Protein AF-A0A3L6LXA0-F1 (afdb_monomer_lite)

Secondary structure (DSSP, 8-state):
-HHHHHHHHHHHHHHHHHHHHHHHTT---HHHHHHHHHHHHHHHHHHHHHTT--HHHHHHHTTTS-HHHHHHHHHHHHHHHHHHTPPP----SPPPPPHHHHHHHHHHHHHHHHHHHHTTTSSSSSTTSS---

Foldseek 3Di:
DVVVVVVVVVVVVVVVVVVVVCVVVVNPDVVVVLVVLLVVLLVLLLLCLLQVHDLVVSCVLPVVGDSVSSVNSVVVNVVVCVVVVHDRHHDPDDRDHDPVRVVVVVVVVVVVVVVVVVVVVPPPPPPPPPDDD

Structure (mmCIF, N/CA/C/O backbone):
data_AF-A0A3L6LXA0-F1
#
_entry.id   AF-A0A3L6LXA0-F1
#
loop_
_atom_site.group_PDB
_atom_site.id
_atom_site.type_symbol
_atom_site.label_atom_id
_atom_site.label_alt_id
_atom_site.label_comp_id
_atom_site.label_asym_id
_atom_site.label_entity_id
_atom_site.label_seq_id
_atom_site.pdbx_PDB_ins_code
_atom_site.Cartn_x
_atom_site.Cartn_y
_atom_site.Cartn_z
_atom_site.occupancy
_atom_site.B_iso_or_equiv
_atom_site.auth_seq_id
_atom_site.auth_comp_id
_atom_site.auth_asym_id
_atom_site.auth_atom_id
_atom_site.pdbx_PDB_model_num
ATOM 1 N N . MET A 1 1 ? 50.365 17.755 -2.900 1.00 58.62 1 MET A N 1
ATOM 2 C CA . MET A 1 1 ? 48.959 17.600 -2.449 1.00 58.62 1 MET A CA 1
ATOM 3 C C . MET A 1 1 ? 48.003 17.226 -3.589 1.00 58.62 1 MET A C 1
ATOM 5 O O . MET A 1 1 ? 47.153 16.378 -3.369 1.00 58.62 1 MET A O 1
ATOM 9 N N . ILE A 1 2 ? 48.212 17.731 -4.813 1.00 62.66 2 ILE A N 1
ATOM 10 C CA . ILE A 1 2 ? 47.377 17.467 -6.009 1.00 62.66 2 ILE A CA 1
ATOM 11 C C . ILE A 1 2 ? 47.311 15.983 -6.448 1.00 62.66 2 ILE A C 1
ATOM 13 O O . ILE A 1 2 ? 46.278 15.517 -6.913 1.00 62.66 2 ILE A O 1
ATOM 17 N N . LYS A 1 3 ? 48.378 15.190 -6.252 1.00 61.88 3 LYS A N 1
ATOM 18 C CA . LYS A 1 3 ? 48.369 13.746 -6.589 1.00 61.88 3 LYS A CA 1
ATOM 19 C C . LYS A 1 3 ? 47.463 12.900 -5.678 1.00 61.88 3 LYS A C 1
ATOM 21 O O . LYS A 1 3 ? 46.954 11.878 -6.115 1.00 61.88 3 LYS A O 1
ATOM 26 N N . ARG A 1 4 ? 47.252 13.321 -4.423 1.00 66.12 4 ARG A N 1
ATOM 27 C CA . ARG A 1 4 ? 46.385 12.615 -3.458 1.00 66.12 4 ARG A CA 1
ATOM 28 C C . ARG A 1 4 ? 44.908 12.927 -3.685 1.00 66.12 4 ARG A C 1
ATOM 30 O O . ARG A 1 4 ? 44.084 12.033 -3.554 1.00 66.12 4 ARG A O 1
ATOM 37 N N . THR A 1 5 ? 44.583 14.159 -4.078 1.00 67.75 5 THR A N 1
ATOM 38 C CA . THR A 1 5 ? 43.216 14.524 -4.472 1.00 67.75 5 THR A CA 1
ATOM 39 C C . THR A 1 5 ? 42.795 13.805 -5.751 1.00 67.75 5 THR A C 1
ATOM 41 O O . THR A 1 5 ? 41.689 13.285 -5.803 1.00 67.75 5 THR A O 1
ATOM 44 N N . PHE A 1 6 ? 43.686 13.656 -6.739 1.00 69.88 6 PHE A N 1
ATOM 45 C CA . PHE A 1 6 ? 43.375 12.906 -7.966 1.00 69.88 6 PHE A CA 1
ATOM 46 C C . PHE A 1 6 ? 43.067 11.418 -7.706 1.00 69.88 6 PHE A C 1
ATOM 48 O O . PHE A 1 6 ? 42.184 10.848 -8.342 1.00 69.88 6 PHE A O 1
ATOM 55 N N . LEU A 1 7 ? 43.742 10.809 -6.721 1.00 73.44 7 LEU A N 1
ATOM 56 C CA . LEU A 1 7 ? 43.531 9.411 -6.324 1.00 73.44 7 LEU A CA 1
ATOM 57 C C . LEU A 1 7 ? 42.149 9.166 -5.680 1.00 73.44 7 LEU A C 1
ATOM 59 O O . LEU A 1 7 ? 41.639 8.054 -5.749 1.00 73.44 7 LEU A O 1
ATOM 63 N N . LEU A 1 8 ? 41.543 10.193 -5.074 1.00 74.06 8 LEU A N 1
ATOM 64 C CA . LEU A 1 8 ? 40.215 10.118 -4.446 1.00 74.06 8 LEU A CA 1
ATOM 65 C C . LEU A 1 8 ? 39.079 10.552 -5.383 1.00 74.06 8 LEU A C 1
ATOM 67 O O . LEU A 1 8 ? 37.953 10.091 -5.237 1.00 74.06 8 LEU A O 1
ATOM 71 N N . ILE A 1 9 ? 39.367 11.410 -6.362 1.00 78.00 9 ILE A N 1
ATOM 72 C CA . ILE A 1 9 ? 38.367 11.907 -7.318 1.00 78.00 9 ILE A CA 1
ATOM 73 C C . ILE A 1 9 ? 38.030 10.839 -8.371 1.00 78.00 9 ILE A C 1
ATOM 75 O O . ILE A 1 9 ? 36.867 10.666 -8.723 1.00 78.00 9 ILE A O 1
ATOM 79 N N . LEU A 1 10 ? 39.020 10.067 -8.830 1.00 78.12 10 LEU A N 1
ATOM 80 C CA . LEU A 1 10 ? 38.822 9.024 -9.841 1.00 78.12 10 LEU A CA 1
ATOM 81 C C . LEU A 1 10 ? 37.797 7.929 -9.452 1.00 78.12 10 LEU A C 1
ATOM 83 O O . LEU A 1 10 ? 36.928 7.641 -10.277 1.00 78.12 10 LEU A O 1
ATOM 87 N N . PRO A 1 11 ? 37.816 7.336 -8.237 1.00 78.12 11 PRO A N 1
ATOM 88 C CA . PRO A 1 11 ? 36.794 6.363 -7.845 1.00 78.12 11 PRO A CA 1
ATOM 89 C C . PRO A 1 11 ? 35.401 6.994 -7.710 1.00 78.12 11 PRO A C 1
ATOM 91 O O . PRO A 1 11 ? 34.416 6.348 -8.056 1.00 78.12 11 PRO A O 1
ATOM 94 N N . LEU A 1 12 ? 35.298 8.260 -7.288 1.00 76.94 12 LEU A N 1
ATOM 95 C CA . LEU A 1 12 ? 34.013 8.964 -7.207 1.00 76.94 12 LEU A CA 1
ATOM 96 C C . LEU A 1 12 ? 33.361 9.144 -8.586 1.00 76.94 12 LEU A C 1
ATOM 98 O O . LEU A 1 12 ? 32.157 8.937 -8.711 1.00 76.94 12 LEU A O 1
ATOM 102 N N . LEU A 1 13 ? 34.141 9.477 -9.622 1.00 78.12 13 LEU A N 1
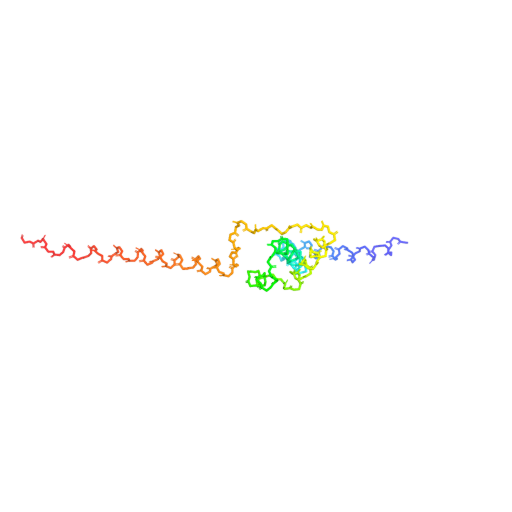ATOM 103 C CA . LEU A 1 13 ? 33.620 9.571 -10.993 1.00 78.12 13 LEU A CA 1
ATOM 104 C C . LEU A 1 13 ? 33.228 8.208 -11.577 1.00 78.12 13 LEU A C 1
ATOM 106 O O . LEU A 1 13 ? 32.276 8.125 -12.347 1.00 78.12 13 LEU A O 1
ATOM 110 N N . LEU A 1 14 ? 33.944 7.137 -11.225 1.00 77.19 14 LEU A N 1
ATOM 111 C CA . LEU A 1 14 ? 33.610 5.787 -11.690 1.00 77.19 14 LEU A CA 1
ATOM 112 C C . LEU A 1 14 ? 32.294 5.282 -11.076 1.00 77.19 14 LEU A C 1
ATOM 114 O O . LEU A 1 14 ? 31.515 4.632 -11.770 1.00 77.19 14 LEU A O 1
ATOM 118 N N . LEU A 1 15 ? 32.006 5.623 -9.814 1.00 73.00 15 LEU A N 1
ATOM 119 C CA . LEU A 1 15 ? 30.736 5.273 -9.168 1.00 73.00 15 LEU A CA 1
ATOM 120 C C . LEU A 1 15 ? 29.538 5.984 -9.818 1.00 73.00 15 LEU A C 1
ATOM 122 O O . LEU A 1 15 ? 28.508 5.353 -10.047 1.00 73.00 15 LEU A O 1
ATOM 126 N N . THR A 1 16 ? 29.664 7.272 -10.148 1.00 74.75 16 THR A N 1
ATOM 127 C CA . THR A 1 16 ? 28.567 8.027 -10.780 1.00 74.75 16 THR A CA 1
ATOM 128 C C . THR A 1 16 ? 28.373 7.660 -12.252 1.00 74.75 16 THR A C 1
ATOM 130 O O . THR A 1 16 ? 27.242 7.660 -12.740 1.00 74.75 16 THR A O 1
ATOM 133 N N . ALA A 1 17 ? 29.445 7.273 -12.953 1.00 75.06 17 ALA A N 1
ATOM 134 C CA . ALA A 1 17 ? 29.372 6.816 -14.338 1.00 75.06 17 ALA A CA 1
ATOM 135 C C . ALA A 1 17 ? 28.574 5.509 -14.486 1.00 75.06 17 ALA A C 1
ATOM 137 O O . ALA A 1 17 ? 27.837 5.355 -15.458 1.00 75.06 17 ALA A O 1
ATOM 138 N N . CYS A 1 18 ? 28.664 4.588 -13.521 1.00 74.44 18 CYS A N 1
ATOM 139 C CA . CYS A 1 18 ? 27.889 3.347 -13.553 1.00 74.44 18 CYS A CA 1
ATOM 140 C C . CYS A 1 18 ? 26.372 3.591 -13.449 1.00 74.44 18 CYS A C 1
ATOM 142 O O . CYS A 1 18 ? 25.619 2.990 -14.213 1.00 74.44 18 CYS A O 1
ATOM 144 N N . ASP A 1 19 ? 25.900 4.479 -12.563 1.00 73.50 19 ASP A N 1
ATOM 145 C CA . ASP A 1 19 ? 24.459 4.799 -12.456 1.00 73.50 19 ASP A CA 1
ATOM 146 C C . ASP A 1 19 ? 23.945 5.445 -13.758 1.00 73.50 19 ASP A C 1
ATOM 148 O O . ASP A 1 19 ? 22.937 5.017 -14.322 1.00 73.50 19 ASP A O 1
ATOM 152 N N . GLN A 1 20 ? 24.719 6.380 -14.324 1.00 73.19 20 GLN A N 1
ATOM 153 C CA . GLN A 1 20 ? 24.376 7.068 -15.571 1.00 73.19 20 GLN A CA 1
ATOM 154 C C . GLN A 1 20 ? 24.332 6.120 -16.787 1.00 73.19 20 GLN A C 1
ATOM 156 O O . GLN A 1 20 ? 23.481 6.275 -17.668 1.00 73.19 20 GLN A O 1
ATOM 161 N N . VAL A 1 21 ? 25.228 5.127 -16.848 1.00 77.06 21 VAL A N 1
ATOM 162 C CA . VAL A 1 21 ? 25.223 4.094 -17.898 1.00 77.06 21 VAL A CA 1
ATOM 163 C C . VAL A 1 21 ? 24.029 3.150 -17.736 1.00 77.06 21 VAL A C 1
ATOM 165 O O . VAL A 1 21 ? 23.354 2.870 -18.725 1.00 77.06 21 VAL A O 1
ATOM 168 N N . ASN A 1 22 ? 23.705 2.719 -16.514 1.00 71.69 22 ASN A N 1
ATOM 169 C CA . ASN A 1 22 ? 22.533 1.872 -16.262 1.00 71.69 22 ASN A CA 1
ATOM 170 C C . ASN A 1 22 ? 21.221 2.572 -16.659 1.00 71.69 22 ASN A C 1
ATOM 172 O O . ASN A 1 22 ? 20.381 1.967 -17.328 1.00 71.69 22 ASN A O 1
ATOM 176 N N . GLN A 1 23 ? 21.087 3.871 -16.363 1.00 71.88 23 GLN A N 1
ATOM 177 C CA . GLN A 1 23 ? 19.942 4.673 -16.809 1.00 71.88 23 GLN A CA 1
ATOM 178 C C . GLN A 1 23 ? 19.852 4.788 -18.340 1.00 71.88 23 GLN A C 1
ATOM 180 O O . GLN A 1 23 ? 18.766 4.663 -18.903 1.00 71.88 23 GLN A O 1
ATOM 185 N N . LYS A 1 24 ? 20.981 4.990 -19.036 1.00 71.81 24 LYS A N 1
ATOM 186 C CA . LYS A 1 24 ? 21.033 5.064 -20.511 1.00 71.81 24 LYS A CA 1
A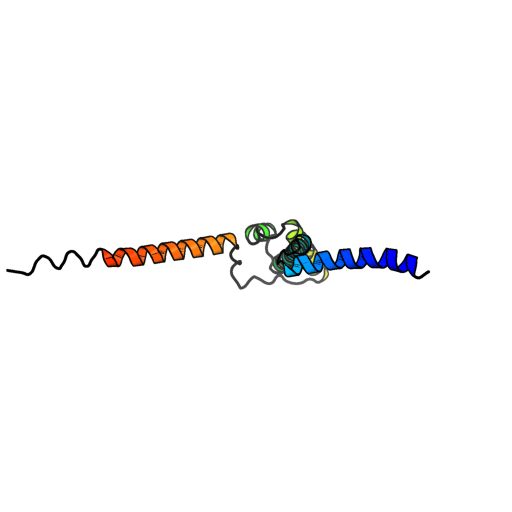TOM 187 C C . LYS A 1 24 ? 20.657 3.745 -21.193 1.00 71.81 24 LYS A C 1
ATOM 189 O O . LYS A 1 24 ? 20.154 3.777 -22.312 1.00 71.81 24 LYS A O 1
ATOM 194 N N . LEU A 1 25 ? 20.905 2.612 -20.537 1.00 74.12 25 LEU A N 1
ATOM 195 C CA . LEU A 1 25 ? 20.573 1.276 -21.037 1.00 74.12 25 LEU A CA 1
ATOM 196 C C . LEU A 1 25 ? 19.136 0.840 -20.700 1.00 74.12 25 LEU A C 1
ATOM 198 O O . LEU A 1 25 ? 18.738 -0.259 -21.076 1.00 74.12 25 LEU A O 1
ATOM 202 N N . GLY A 1 26 ? 18.351 1.681 -20.014 1.00 66.62 26 GLY A N 1
ATOM 203 C CA . GLY A 1 26 ? 16.973 1.357 -19.631 1.00 66.62 26 GLY A CA 1
ATOM 204 C C . GLY A 1 26 ? 16.871 0.249 -18.578 1.00 66.62 26 GLY A C 1
ATOM 205 O O . GLY A 1 26 ? 15.805 -0.335 -18.397 1.00 66.62 26 GLY A O 1
ATOM 206 N N . LEU A 1 27 ? 17.971 -0.064 -17.883 1.00 69.69 27 LEU A N 1
ATOM 207 C CA . LEU A 1 27 ? 17.937 -0.924 -16.708 1.00 69.69 27 LEU A CA 1
ATOM 208 C C . LEU A 1 27 ? 17.548 -0.042 -15.522 1.00 69.69 27 LEU A C 1
ATOM 210 O O . LEU A 1 27 ? 18.407 0.580 -14.897 1.00 69.69 27 LEU A O 1
ATOM 214 N N . GLU A 1 28 ? 16.251 0.045 -15.212 1.00 69.62 28 GLU A N 1
ATOM 215 C CA . GLU A 1 28 ? 15.843 0.618 -13.930 1.00 69.62 28 GLU A CA 1
ATOM 216 C C . GLU A 1 28 ? 16.549 -0.115 -12.793 1.00 69.62 28 GLU A C 1
ATOM 218 O O . GLU A 1 28 ? 16.437 -1.338 -12.658 1.00 69.62 28 GLU A O 1
ATOM 223 N N . ASP A 1 29 ? 17.202 0.679 -11.953 1.00 79.44 29 ASP A N 1
ATOM 224 C CA . ASP A 1 29 ? 17.800 0.238 -10.708 1.00 79.44 29 ASP A CA 1
ATOM 225 C C . ASP A 1 29 ? 16.745 -0.503 -9.859 1.00 79.44 29 ASP A C 1
ATOM 227 O O . ASP A 1 29 ? 15.701 0.084 -9.529 1.00 79.44 29 ASP A O 1
ATOM 231 N N . PRO A 1 30 ? 16.975 -1.784 -9.513 1.00 79.56 30 PRO A N 1
ATOM 232 C CA . PRO A 1 30 ? 16.053 -2.546 -8.681 1.00 79.56 30 PRO A CA 1
ATOM 233 C C . PRO A 1 30 ? 15.771 -1.842 -7.349 1.00 79.56 30 PRO A C 1
ATOM 235 O O . PRO A 1 30 ? 14.624 -1.846 -6.908 1.00 79.56 30 PRO A O 1
ATOM 238 N N . ALA A 1 31 ? 16.749 -1.136 -6.771 1.00 85.56 31 ALA A N 1
ATOM 239 C CA . ALA A 1 31 ? 16.553 -0.389 -5.533 1.00 85.56 31 ALA A CA 1
ATOM 240 C C . ALA A 1 31 ? 15.572 0.783 -5.715 1.00 85.56 31 ALA A C 1
ATOM 242 O O . ALA A 1 31 ? 14.726 1.031 -4.856 1.00 85.56 31 ALA A O 1
ATOM 243 N N . LYS A 1 32 ? 15.623 1.482 -6.859 1.00 85.75 32 LYS A N 1
ATOM 244 C CA . LYS A 1 32 ? 14.673 2.564 -7.181 1.00 85.75 32 LYS A CA 1
ATOM 245 C C . LYS A 1 32 ? 13.263 2.005 -7.384 1.00 85.75 32 LYS A C 1
ATOM 247 O O . LYS A 1 32 ? 12.303 2.582 -6.880 1.00 85.75 32 LYS A O 1
ATOM 252 N N . LYS A 1 33 ? 13.125 0.859 -8.060 1.00 86.75 33 LYS A N 1
ATOM 253 C CA . LYS A 1 33 ? 11.830 0.174 -8.233 1.00 86.75 33 LYS A CA 1
ATOM 254 C C . LYS A 1 33 ? 11.222 -0.260 -6.903 1.00 86.75 33 LYS A C 1
ATOM 256 O O . LYS A 1 33 ? 10.036 -0.032 -6.676 1.00 86.75 33 LYS A O 1
ATOM 261 N N . GLU A 1 34 ? 12.021 -0.860 -6.029 1.00 88.38 34 GLU A N 1
ATOM 262 C CA . GLU A 1 34 ? 11.576 -1.262 -4.695 1.00 88.38 34 GLU A CA 1
ATOM 263 C C . GLU A 1 34 ? 11.165 -0.050 -3.858 1.00 88.38 34 GLU A C 1
ATOM 265 O O . GLU A 1 34 ? 10.091 -0.066 -3.263 1.00 88.38 34 GLU A O 1
ATOM 270 N N . ALA A 1 35 ? 11.950 1.033 -3.871 1.00 91.56 35 ALA A N 1
ATOM 271 C CA . ALA A 1 35 ? 11.612 2.266 -3.163 1.00 91.56 35 ALA A CA 1
ATOM 272 C C . ALA A 1 35 ? 10.273 2.860 -3.631 1.00 91.56 35 ALA A C 1
ATOM 274 O O . ALA A 1 35 ? 9.457 3.266 -2.802 1.00 91.56 35 ALA A O 1
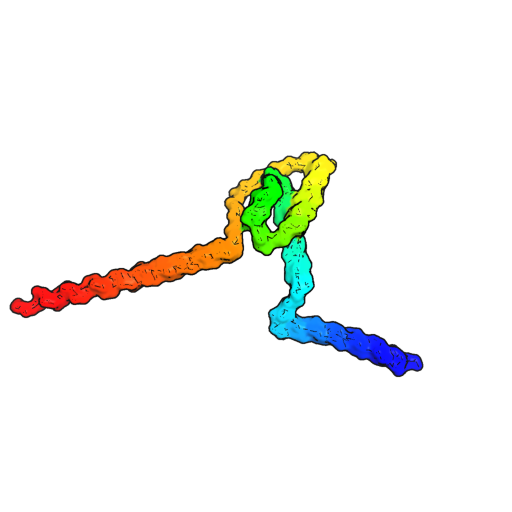ATOM 275 N N . VAL A 1 36 ? 10.010 2.849 -4.943 1.00 92.50 36 VAL A N 1
ATOM 276 C CA . VAL A 1 36 ? 8.713 3.266 -5.494 1.00 92.50 36 VAL A CA 1
ATOM 277 C C . VAL A 1 36 ? 7.601 2.347 -4.995 1.00 92.50 36 VAL A C 1
ATOM 279 O O . VAL A 1 36 ? 6.618 2.836 -4.457 1.00 92.50 36 VAL A O 1
ATOM 282 N N . GLN A 1 37 ? 7.752 1.022 -5.080 1.00 93.25 37 GLN A N 1
ATOM 283 C CA . GLN A 1 37 ? 6.719 0.096 -4.596 1.00 93.25 37 GLN A CA 1
ATOM 284 C C . GLN A 1 37 ? 6.446 0.220 -3.091 1.00 93.25 37 GLN A C 1
ATOM 286 O O . GLN A 1 37 ? 5.307 0.046 -2.661 1.00 93.25 37 GLN A O 1
ATOM 291 N N . GLN A 1 38 ? 7.466 0.531 -2.289 1.00 95.19 38 GLN A N 1
ATOM 292 C CA . GLN A 1 38 ? 7.307 0.819 -0.863 1.00 95.19 38 GLN A CA 1
ATOM 293 C C . GLN A 1 38 ? 6.511 2.112 -0.642 1.00 95.19 38 GLN A C 1
ATOM 295 O O . GLN A 1 38 ? 5.589 2.130 0.172 1.00 95.19 38 GLN A O 1
ATOM 300 N N . ALA A 1 39 ? 6.819 3.178 -1.385 1.00 96.62 39 ALA A N 1
ATOM 301 C CA . ALA A 1 39 ? 6.077 4.436 -1.313 1.00 96.62 39 ALA A CA 1
ATOM 302 C C . ALA A 1 39 ? 4.611 4.266 -1.755 1.00 96.62 39 ALA A C 1
ATOM 304 O O . ALA A 1 39 ? 3.701 4.697 -1.049 1.00 96.62 39 ALA A O 1
ATOM 305 N N . GLU A 1 40 ? 4.380 3.564 -2.866 1.00 96.12 40 GLU A N 1
ATOM 306 C CA . GLU A 1 40 ? 3.044 3.235 -3.374 1.00 96.12 40 GLU A CA 1
ATOM 307 C C . GLU A 1 40 ? 2.258 2.373 -2.381 1.00 96.12 40 GLU A C 1
ATOM 309 O O . GLU A 1 40 ? 1.095 2.647 -2.091 1.00 96.12 40 GLU A O 1
ATOM 314 N N . GLY A 1 41 ? 2.900 1.358 -1.795 1.00 97.19 41 GLY A N 1
ATOM 315 C CA . GLY A 1 41 ? 2.295 0.527 -0.759 1.00 97.19 41 GLY A CA 1
ATOM 316 C C . GLY A 1 41 ? 1.840 1.354 0.442 1.00 97.19 41 GLY A C 1
ATOM 317 O O . GLY A 1 41 ? 0.690 1.227 0.858 1.00 97.19 41 GLY A O 1
ATOM 318 N N . LYS A 1 42 ? 2.691 2.256 0.950 1.00 97.94 42 LYS A N 1
ATOM 319 C CA . LYS A 1 42 ? 2.321 3.162 2.049 1.00 97.94 42 LYS A CA 1
ATOM 320 C C . LYS A 1 42 ? 1.146 4.070 1.687 1.00 97.94 42 LYS A C 1
ATOM 322 O O . LYS A 1 42 ? 0.216 4.200 2.480 1.00 97.94 42 LYS A O 1
ATOM 327 N N . ALA A 1 43 ? 1.159 4.664 0.495 1.00 97.31 43 ALA A N 1
ATOM 328 C CA . ALA A 1 43 ? 0.075 5.528 0.028 1.00 97.31 43 ALA A CA 1
ATOM 329 C C . ALA A 1 43 ? -1.260 4.773 -0.083 1.00 97.31 43 ALA A C 1
ATOM 331 O O . ALA A 1 43 ? -2.307 5.269 0.331 1.00 97.31 43 ALA A O 1
ATOM 332 N N . VAL A 1 44 ? -1.228 3.541 -0.588 1.00 96.75 44 VAL A N 1
ATOM 333 C CA . VAL A 1 44 ? -2.412 2.681 -0.654 1.00 96.75 44 VAL A CA 1
ATOM 334 C C . VAL A 1 44 ? -2.906 2.303 0.741 1.00 96.75 44 VAL A C 1
ATOM 336 O O . VAL A 1 44 ? -4.104 2.377 1.008 1.00 96.75 44 VAL A O 1
ATOM 339 N N . GLY A 1 45 ? -2.001 1.925 1.644 1.00 97.12 45 GLY A N 1
ATOM 340 C CA . GLY A 1 45 ? -2.333 1.579 3.024 1.00 97.12 45 GLY A CA 1
ATOM 341 C C . GLY A 1 45 ? -3.020 2.714 3.777 1.00 97.12 45 GLY A C 1
ATOM 342 O O . GLY A 1 45 ? -4.049 2.501 4.427 1.00 97.12 45 GLY A O 1
ATOM 343 N N . SER A 1 46 ? -2.494 3.931 3.637 1.00 97.12 46 SER A N 1
ATOM 344 C CA . SER A 1 46 ? -3.064 5.118 4.270 1.00 97.12 46 SER A CA 1
ATOM 345 C C . SER A 1 46 ? -4.449 5.452 3.706 1.00 97.12 46 SER A C 1
ATOM 347 O O . SER A 1 46 ? -5.402 5.617 4.470 1.00 97.12 46 SER A O 1
ATOM 349 N N . ALA A 1 47 ? -4.615 5.430 2.380 1.00 96.06 47 ALA A N 1
ATOM 350 C CA . ALA A 1 47 ? -5.915 5.619 1.735 1.00 96.06 47 ALA A CA 1
ATOM 351 C C . ALA A 1 47 ? -6.938 4.561 2.181 1.00 96.06 47 ALA A C 1
ATOM 353 O O . ALA A 1 47 ? -8.093 4.875 2.477 1.00 96.06 47 ALA A O 1
ATOM 354 N N . CYS A 1 48 ? -6.501 3.308 2.299 1.00 95.94 48 CYS A N 1
ATOM 355 C CA . CYS A 1 48 ? -7.317 2.216 2.805 1.00 95.94 48 CYS A CA 1
ATOM 356 C C . CYS A 1 48 ? -7.878 2.511 4.199 1.00 95.94 48 CYS A C 1
ATOM 358 O O . CYS A 1 48 ? -9.084 2.367 4.421 1.00 95.94 48 CYS A O 1
ATOM 360 N N . ARG A 1 49 ? -7.037 2.988 5.122 1.00 96.50 49 ARG A N 1
ATOM 361 C CA . ARG A 1 49 ? -7.485 3.328 6.474 1.00 96.50 49 ARG A CA 1
ATOM 362 C C . ARG A 1 49 ? -8.448 4.507 6.497 1.00 96.50 49 ARG A C 1
ATOM 364 O O . ARG A 1 49 ? -9.479 4.420 7.170 1.00 96.50 49 ARG A O 1
ATOM 371 N N . GLN A 1 50 ? -8.122 5.565 5.752 1.00 95.94 50 GLN A N 1
ATOM 372 C CA . GLN A 1 50 ? -8.977 6.743 5.602 1.00 95.94 50 GLN A CA 1
ATOM 373 C C . GLN A 1 50 ? -10.359 6.348 5.077 1.00 95.94 50 GLN A C 1
ATOM 375 O O . GLN A 1 50 ? -11.367 6.929 5.466 1.00 95.94 50 GLN A O 1
ATOM 380 N N . SER A 1 51 ? -10.424 5.319 4.231 1.00 94.06 51 SER A N 1
ATOM 381 C CA . SER A 1 51 ? -11.688 4.829 3.690 1.00 94.06 51 SER A CA 1
ATOM 382 C C . SER A 1 51 ? -12.509 3.926 4.614 1.00 94.06 51 SER A C 1
ATOM 384 O O . SER A 1 51 ? -13.615 3.524 4.259 1.00 94.06 51 SER A O 1
ATOM 386 N N . GLY A 1 52 ? -11.979 3.584 5.791 1.00 93.44 52 GLY A N 1
ATOM 387 C CA . GLY A 1 52 ? -12.633 2.677 6.734 1.00 93.44 52 GLY A CA 1
ATOM 388 C C . GLY A 1 52 ? -12.606 1.202 6.319 1.00 93.44 52 GLY A C 1
ATOM 389 O O . GLY A 1 52 ? -13.313 0.395 6.919 1.00 93.44 52 GLY A O 1
ATOM 390 N N . ARG A 1 53 ? -11.797 0.818 5.321 1.00 91.94 53 ARG A N 1
ATOM 391 C CA . ARG A 1 53 ? -11.617 -0.591 4.936 1.00 91.94 53 ARG A CA 1
ATOM 392 C C . ARG A 1 53 ? -10.767 -1.350 5.949 1.00 91.94 53 ARG A C 1
ATOM 394 O O . ARG A 1 53 ? -9.778 -0.838 6.480 1.00 91.94 53 ARG A O 1
ATOM 401 N N . ALA A 1 54 ? -11.123 -2.619 6.143 1.00 93.38 54 ALA A N 1
ATOM 402 C CA . ALA A 1 54 ? -10.270 -3.580 6.825 1.00 93.38 54 ALA A CA 1
ATOM 403 C C . ALA A 1 54 ? -8.995 -3.835 6.005 1.00 93.38 54 ALA A C 1
ATOM 405 O O . ALA A 1 54 ? -9.039 -3.920 4.777 1.00 93.38 54 ALA A O 1
ATOM 406 N N . ILE A 1 55 ? -7.864 -4.006 6.688 1.00 95.25 55 ILE A N 1
ATOM 407 C CA . ILE A 1 55 ? -6.558 -4.209 6.046 1.00 95.25 55 ILE A CA 1
ATOM 408 C C . ILE A 1 55 ? -6.510 -5.471 5.164 1.00 95.25 55 ILE A C 1
ATOM 410 O O . ILE A 1 55 ? -5.862 -5.476 4.120 1.00 95.25 55 ILE A O 1
ATOM 414 N N . GLU A 1 56 ? -7.262 -6.512 5.529 1.00 95.38 56 GLU A N 1
ATOM 415 C CA . GLU A 1 56 ? -7.344 -7.762 4.760 1.00 95.38 56 GLU A CA 1
ATOM 416 C C . GLU A 1 56 ? -7.964 -7.567 3.366 1.00 95.38 56 GLU A C 1
ATOM 418 O O . GLU A 1 56 ? -7.550 -8.204 2.392 1.00 95.38 56 GLU A O 1
ATOM 423 N N . ASP A 1 57 ? -8.913 -6.635 3.239 1.00 93.25 57 ASP A N 1
ATOM 424 C CA . ASP A 1 57 ? -9.493 -6.264 1.944 1.00 93.25 57 ASP A CA 1
ATOM 425 C C . ASP A 1 57 ? -8.439 -5.568 1.071 1.00 93.25 57 ASP A C 1
ATOM 427 O O . ASP A 1 57 ? -8.257 -5.887 -0.104 1.00 93.25 57 ASP A O 1
ATOM 431 N N . CYS A 1 58 ? -7.632 -4.698 1.679 1.00 93.81 58 CYS A N 1
ATOM 432 C CA . CYS A 1 58 ? -6.548 -4.000 0.995 1.00 93.81 58 CYS A CA 1
ATOM 433 C C . CYS A 1 58 ? -5.473 -4.957 0.469 1.00 93.81 58 CYS A C 1
ATOM 435 O O . CYS A 1 58 ? -4.984 -4.765 -0.642 1.00 93.81 58 CYS A O 1
ATOM 437 N N . TYR A 1 59 ? -5.143 -6.027 1.197 1.00 95.62 59 TYR A N 1
ATOM 438 C CA . TYR A 1 59 ? -4.232 -7.060 0.689 1.00 95.62 59 TYR A CA 1
ATOM 439 C C . TYR A 1 59 ? -4.804 -7.856 -0.480 1.00 95.62 59 TYR A C 1
ATOM 441 O O . TYR A 1 59 ? -4.044 -8.326 -1.328 1.00 95.62 59 TYR A O 1
ATOM 449 N N . SER A 1 60 ? -6.124 -8.019 -0.521 1.00 92.56 60 SER A N 1
ATOM 450 C CA . SER A 1 60 ? -6.805 -8.730 -1.601 1.00 92.56 60 SER A CA 1
ATOM 451 C C . SER A 1 60 ? -6.838 -7.875 -2.869 1.00 92.56 60 SER A C 1
ATOM 453 O O . SER A 1 60 ? -6.422 -8.330 -3.941 1.00 92.56 60 SER A O 1
ATOM 455 N N . ILE A 1 61 ? -7.250 -6.611 -2.726 1.00 91.62 61 ILE A N 1
ATOM 456 C CA . ILE A 1 61 ? -7.323 -5.637 -3.818 1.00 91.62 61 ILE A CA 1
ATOM 457 C C . ILE A 1 61 ? -5.920 -5.353 -4.356 1.00 91.62 61 ILE A C 1
ATOM 459 O O . ILE A 1 61 ? -5.696 -5.549 -5.540 1.00 91.62 61 ILE A O 1
ATOM 463 N N . TYR A 1 62 ? -4.958 -4.986 -3.505 1.00 93.62 62 TYR A N 1
ATOM 464 C CA . TYR A 1 62 ? -3.633 -4.490 -3.901 1.00 93.62 62 TYR A CA 1
ATOM 465 C C . TYR A 1 62 ? -2.519 -5.538 -3.765 1.00 93.62 62 TYR A C 1
ATOM 467 O O . TYR A 1 62 ? -1.408 -5.243 -3.328 1.00 93.62 62 TYR A O 1
ATOM 475 N N . ASN A 1 63 ? -2.792 -6.782 -4.163 1.00 92.06 63 ASN A N 1
ATOM 476 C CA . ASN A 1 63 ? -1.867 -7.915 -4.006 1.00 92.06 63 ASN A CA 1
ATOM 477 C C . ASN A 1 63 ? -0.522 -7.781 -4.755 1.00 92.06 63 ASN A C 1
ATOM 479 O O . ASN A 1 63 ? 0.402 -8.545 -4.483 1.00 92.06 63 ASN A O 1
ATOM 483 N N . TRP A 1 64 ? -0.400 -6.833 -5.690 1.00 91.75 64 TRP A N 1
ATOM 484 C CA . TRP A 1 64 ? 0.840 -6.559 -6.426 1.00 91.75 64 TRP A CA 1
ATOM 485 C C . TRP A 1 64 ? 1.787 -5.594 -5.699 1.00 91.75 64 TRP A C 1
ATOM 487 O O . TRP A 1 64 ? 2.895 -5.369 -6.183 1.00 91.75 64 TRP A O 1
ATOM 497 N N . LEU A 1 65 ? 1.356 -4.999 -4.582 1.00 95.06 65 LEU A N 1
ATOM 498 C CA . LEU A 1 65 ? 2.180 -4.123 -3.753 1.00 95.06 65 LEU A CA 1
ATOM 499 C C . LEU A 1 65 ? 2.729 -4.877 -2.528 1.00 95.06 65 LEU A C 1
ATOM 501 O O . LEU A 1 65 ? 2.124 -5.851 -2.069 1.00 95.06 65 LEU A O 1
ATOM 505 N N . PRO A 1 66 ? 3.861 -4.434 -1.951 1.00 96.19 66 PRO A N 1
ATOM 506 C CA . PRO A 1 66 ? 4.422 -5.058 -0.758 1.00 96.19 66 PRO A CA 1
ATOM 507 C C . PRO A 1 66 ? 3.467 -4.939 0.441 1.00 96.19 66 PRO A C 1
ATOM 509 O O . PRO A 1 66 ? 3.180 -3.837 0.907 1.00 96.19 66 PRO A O 1
ATOM 512 N N . LYS A 1 67 ? 3.022 -6.073 1.004 1.00 97.12 67 LYS A N 1
ATOM 513 C CA . LYS A 1 67 ? 2.102 -6.090 2.164 1.00 97.12 67 LYS A CA 1
ATOM 514 C C . LYS A 1 67 ? 2.626 -5.294 3.361 1.00 97.12 67 LYS A C 1
ATOM 516 O O . LYS A 1 67 ? 1.860 -4.587 4.005 1.00 97.12 67 LYS A O 1
ATOM 521 N N . ALA A 1 68 ? 3.931 -5.379 3.628 1.00 97.38 68 ALA A N 1
ATOM 522 C CA . ALA A 1 68 ? 4.570 -4.638 4.714 1.00 97.38 68 ALA A CA 1
ATOM 523 C C . ALA A 1 68 ? 4.419 -3.116 4.545 1.00 97.38 68 ALA A C 1
ATOM 525 O O . ALA A 1 68 ? 4.102 -2.421 5.505 1.00 97.38 68 ALA A O 1
ATOM 526 N N . ALA A 1 69 ? 4.571 -2.610 3.318 1.00 97.69 69 ALA A N 1
ATOM 527 C CA . ALA A 1 69 ? 4.413 -1.192 3.013 1.00 97.69 69 ALA A CA 1
ATOM 528 C C . ALA A 1 69 ? 2.965 -0.719 3.211 1.00 97.69 69 ALA A C 1
ATOM 530 O O . ALA A 1 69 ? 2.734 0.321 3.824 1.00 97.69 69 ALA A O 1
ATOM 531 N N . ILE A 1 70 ? 1.994 -1.516 2.747 1.00 98.12 70 ILE A N 1
ATOM 532 C CA . ILE A 1 70 ? 0.562 -1.256 2.960 1.00 98.12 70 ILE A CA 1
ATOM 533 C C . ILE A 1 70 ? 0.250 -1.190 4.457 1.00 98.12 70 ILE A C 1
ATOM 535 O O . ILE A 1 70 ? -0.412 -0.260 4.910 1.00 98.12 70 ILE A O 1
ATOM 539 N N . TYR A 1 71 ? 0.751 -2.145 5.242 1.00 98.00 71 TYR A N 1
ATOM 540 C CA . TYR A 1 71 ? 0.523 -2.160 6.684 1.00 98.00 71 TYR A CA 1
ATOM 541 C C . TYR A 1 71 ? 1.118 -0.938 7.392 1.00 98.00 71 TYR A C 1
ATOM 543 O O . TYR A 1 71 ? 0.460 -0.349 8.248 1.00 98.00 71 TYR A O 1
ATOM 551 N N . GLU A 1 72 ? 2.338 -0.533 7.028 1.00 98.31 72 GLU A N 1
ATOM 552 C CA . GLU A 1 72 ? 2.960 0.673 7.583 1.00 98.31 72 GLU A CA 1
ATOM 553 C C . GLU A 1 72 ? 2.108 1.917 7.321 1.00 98.31 72 GLU A C 1
ATOM 555 O O . GLU A 1 72 ? 1.725 2.597 8.271 1.00 98.31 72 GLU A O 1
ATOM 560 N N . GLY A 1 73 ? 1.716 2.162 6.067 1.00 97.94 73 GLY A N 1
ATOM 561 C CA . GLY A 1 73 ? 0.874 3.315 5.737 1.00 97.94 73 GLY A CA 1
ATOM 562 C C . GLY A 1 73 ? -0.502 3.279 6.411 1.00 97.94 73 GLY A C 1
ATOM 563 O O . GLY A 1 73 ? -1.026 4.314 6.822 1.00 97.94 73 GLY A O 1
ATOM 564 N N . TRP A 1 74 ? -1.082 2.085 6.577 1.00 97.94 74 TRP A N 1
ATOM 565 C CA . TRP A 1 74 ? -2.354 1.908 7.278 1.00 97.94 74 TRP A CA 1
ATOM 566 C C . TRP A 1 74 ? -2.249 2.279 8.760 1.00 97.94 74 TRP A C 1
ATOM 568 O O . TRP A 1 74 ? -3.102 3.009 9.260 1.00 97.94 74 TRP A O 1
ATOM 578 N N . LYS A 1 75 ? -1.194 1.827 9.456 1.00 97.56 75 LYS A N 1
ATOM 579 C CA . LYS A 1 75 ? -0.953 2.174 10.867 1.00 97.56 75 LYS A CA 1
ATOM 580 C C . LYS A 1 75 ? -0.676 3.662 11.053 1.00 97.56 75 LYS A C 1
ATOM 582 O O . LYS A 1 75 ? -1.213 4.256 11.981 1.00 97.56 75 LYS A O 1
ATOM 587 N N . GLU A 1 76 ? 0.165 4.243 10.194 1.00 97.25 76 GLU A N 1
ATOM 588 C CA . GLU A 1 76 ? 0.502 5.672 10.230 1.00 97.25 76 GLU A CA 1
ATOM 589 C C . GLU A 1 76 ? -0.776 6.521 10.114 1.00 97.25 76 GLU A C 1
ATOM 591 O O . GLU A 1 76 ? -1.000 7.428 10.917 1.00 97.25 76 GLU A O 1
ATOM 596 N N . MET A 1 77 ? -1.665 6.169 9.178 1.00 97.25 77 MET A N 1
ATOM 597 C CA . MET A 1 77 ? -2.948 6.855 9.019 1.00 97.25 77 MET A CA 1
ATOM 598 C C . MET A 1 77 ? -3.946 6.539 10.143 1.00 97.25 77 MET A C 1
ATOM 600 O O . MET A 1 77 ? -4.726 7.410 10.514 1.00 97.25 77 MET A O 1
ATOM 604 N N . ASP A 1 78 ? -3.943 5.328 10.713 1.00 96.44 78 ASP A N 1
ATOM 605 C CA . ASP A 1 78 ? -4.812 4.992 11.853 1.00 96.44 78 ASP A CA 1
ATOM 606 C C . ASP A 1 78 ? -4.454 5.836 13.073 1.00 96.44 78 ASP A C 1
ATOM 608 O O . ASP A 1 78 ? -5.34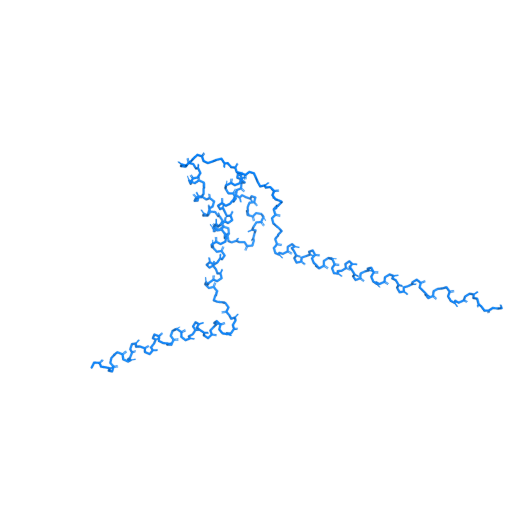0 6.450 13.662 1.00 96.44 78 ASP A O 1
ATOM 612 N N . ALA A 1 79 ? -3.164 5.924 13.401 1.00 96.81 79 ALA A N 1
ATOM 613 C CA . ALA A 1 79 ? -2.677 6.788 14.469 1.00 96.81 79 ALA A CA 1
ATOM 614 C C . ALA A 1 79 ? -3.099 8.241 14.219 1.00 96.81 79 ALA A C 1
ATOM 616 O O . ALA A 1 79 ? -3.738 8.851 15.072 1.00 96.81 79 ALA A O 1
ATOM 617 N N . TYR A 1 80 ? -2.867 8.749 13.004 1.00 96.38 80 TYR A N 1
ATOM 618 C CA . TYR A 1 80 ? -3.259 10.106 12.633 1.00 96.38 80 TYR A CA 1
ATOM 619 C C . TYR A 1 80 ? -4.768 10.357 12.781 1.00 96.38 80 TYR A C 1
ATOM 621 O O . TYR A 1 80 ? -5.168 11.353 13.384 1.00 96.38 80 TYR A O 1
ATOM 629 N N . MET A 1 81 ? -5.624 9.455 12.291 1.00 96.12 81 MET A N 1
ATOM 630 C CA . MET A 1 81 ? -7.075 9.610 12.424 1.00 96.12 81 MET A CA 1
ATOM 631 C C . MET A 1 81 ? -7.550 9.526 13.875 1.00 96.12 81 MET A C 1
ATOM 633 O O . MET A 1 81 ? -8.511 10.205 14.228 1.00 96.12 81 MET A O 1
ATOM 637 N N . ARG A 1 82 ? -6.903 8.711 14.719 1.00 94.75 82 ARG A N 1
ATOM 638 C CA . ARG A 1 82 ? -7.229 8.608 16.150 1.00 94.75 82 ARG A CA 1
ATOM 639 C C . ARG A 1 82 ? -6.823 9.863 16.910 1.00 94.75 82 ARG A C 1
ATOM 641 O O . ARG A 1 82 ? -7.610 10.342 17.721 1.00 94.75 82 ARG A O 1
ATOM 648 N N . ASP A 1 83 ? -5.650 10.403 16.601 1.00 96.88 83 ASP A N 1
ATOM 649 C CA . ASP A 1 83 ? -5.123 11.615 17.229 1.00 96.88 83 ASP A CA 1
ATOM 650 C C . ASP A 1 83 ? -5.902 12.873 16.807 1.00 96.88 83 ASP A C 1
ATOM 652 O O . ASP A 1 83 ? -5.972 13.831 17.571 1.00 96.88 83 ASP A O 1
ATOM 656 N N . ASN A 1 84 ? -6.504 12.872 15.609 1.00 96.00 84 ASN A N 1
ATOM 657 C CA . ASN A 1 84 ? -7.191 14.036 15.025 1.00 96.00 84 ASN A CA 1
ATOM 658 C C . ASN A 1 84 ? -8.709 13.851 14.850 1.00 96.00 84 ASN A C 1
ATOM 660 O O . ASN A 1 84 ? -9.368 14.715 14.277 1.00 96.00 84 ASN A O 1
ATOM 664 N N . GLN A 1 85 ? -9.263 12.728 15.316 1.00 92.69 85 GLN A N 1
ATOM 665 C CA . GLN A 1 85 ? -10.694 12.391 15.259 1.00 92.69 85 GLN A CA 1
ATOM 666 C C . GLN A 1 85 ? -11.313 12.564 13.863 1.00 92.69 85 GLN A C 1
ATOM 668 O O . GLN A 1 85 ? -12.410 13.100 13.705 1.00 92.69 85 GLN A O 1
ATOM 673 N N . LEU A 1 86 ? -10.596 12.102 12.840 1.00 91.50 86 LEU A N 1
ATOM 674 C CA . LEU A 1 86 ? -11.059 12.179 11.459 1.00 91.50 86 LEU A CA 1
ATOM 675 C C . LEU A 1 86 ? -12.076 11.076 11.160 1.00 91.50 86 LEU A C 1
ATOM 677 O O . LEU A 1 86 ? -11.888 9.912 11.522 1.00 91.50 86 LEU A O 1
ATOM 681 N N . GLU A 1 87 ? -13.144 11.443 10.455 1.00 90.62 87 GLU A N 1
ATOM 682 C CA . GLU A 1 87 ? -14.135 10.486 9.975 1.00 90.62 87 GLU A CA 1
ATOM 683 C C . GLU A 1 87 ? -13.633 9.740 8.736 1.00 90.62 87 GLU A C 1
ATOM 685 O O . GLU A 1 87 ? -12.920 10.278 7.881 1.00 90.62 87 GLU A O 1
ATOM 690 N N . THR A 1 88 ? -14.036 8.475 8.621 1.00 92.00 88 THR A N 1
ATOM 691 C CA . THR A 1 88 ? -13.743 7.664 7.440 1.00 92.00 88 THR A CA 1
ATOM 692 C C . THR A 1 88 ? -14.558 8.141 6.245 1.00 92.00 88 THR A C 1
ATOM 694 O O . THR A 1 88 ? -15.759 8.373 6.369 1.00 92.00 88 THR A O 1
ATOM 697 N N . VAL A 1 89 ? -13.944 8.187 5.064 1.00 91.00 89 VAL A N 1
ATOM 698 C CA . VAL A 1 89 ? -14.616 8.586 3.820 1.00 91.00 89 VAL A CA 1
ATOM 699 C C . VAL A 1 89 ? -14.880 7.357 2.959 1.00 91.00 89 VAL A C 1
ATOM 701 O O . VAL A 1 89 ? -13.950 6.750 2.434 1.00 91.00 89 VAL A O 1
ATOM 704 N N . ALA A 1 90 ? -16.151 6.993 2.785 1.00 88.38 90 ALA A N 1
ATOM 705 C CA . ALA A 1 90 ? -16.518 5.824 1.991 1.00 88.38 90 ALA A CA 1
ATOM 706 C C . ALA A 1 90 ? -15.991 5.928 0.538 1.00 88.38 90 ALA A C 1
ATOM 708 O O . ALA A 1 90 ? -16.156 6.974 -0.102 1.00 88.38 90 ALA A O 1
ATOM 709 N N . PRO A 1 91 ? -15.382 4.861 -0.017 1.00 85.75 91 PRO A N 1
ATOM 710 C CA . PRO A 1 91 ? -14.950 4.840 -1.410 1.00 85.75 91 PRO A CA 1
ATOM 711 C C . PRO A 1 91 ? -16.124 5.032 -2.370 1.00 85.75 91 PRO A C 1
ATOM 713 O O . PRO A 1 91 ? -17.092 4.279 -2.326 1.00 85.75 91 PRO A O 1
ATOM 716 N N . GLN A 1 92 ? -16.004 6.008 -3.268 1.00 86.62 92 GLN A N 1
ATOM 717 C CA . GLN A 1 92 ? -17.011 6.289 -4.301 1.00 86.62 92 GLN A CA 1
ATOM 718 C C . GLN A 1 92 ? -16.806 5.455 -5.571 1.00 86.62 92 GLN A C 1
ATOM 720 O O . GLN A 1 92 ? -17.719 5.289 -6.375 1.00 86.62 92 GLN A O 1
ATOM 725 N N . LEU A 1 93 ? -15.588 4.949 -5.770 1.00 82.38 93 LEU A N 1
ATOM 726 C CA . LEU A 1 93 ? -15.205 4.182 -6.947 1.00 82.38 93 LEU A CA 1
ATOM 727 C C . LEU A 1 93 ? -15.056 2.699 -6.589 1.00 82.38 93 LEU A C 1
ATOM 729 O O . LEU A 1 93 ? -14.646 2.376 -5.467 1.00 82.38 93 LEU A O 1
ATOM 733 N N . PRO A 1 94 ? -15.365 1.790 -7.532 1.00 81.38 94 PRO A N 1
ATOM 734 C CA . PRO A 1 94 ? -15.080 0.377 -7.345 1.00 81.38 94 PRO A CA 1
ATOM 735 C C . PRO A 1 94 ? -13.570 0.150 -7.151 1.00 81.38 94 PRO A C 1
ATOM 737 O O . PRO A 1 94 ? -12.761 0.953 -7.630 1.00 81.38 94 PRO A O 1
ATOM 740 N N . PRO A 1 95 ? -13.169 -0.940 -6.468 1.00 80.62 95 PRO A N 1
ATOM 741 C CA . PRO A 1 95 ? -11.762 -1.281 -6.305 1.00 80.62 95 PRO A CA 1
ATOM 742 C C . PRO A 1 95 ? -11.028 -1.360 -7.653 1.00 80.62 95 PRO A C 1
ATOM 744 O O . PRO A 1 95 ? -11.591 -1.885 -8.619 1.00 80.62 95 PRO A O 1
ATOM 747 N N . PRO A 1 96 ? -9.778 -0.872 -7.733 1.00 80.56 96 PRO A N 1
ATOM 748 C CA . PRO A 1 96 ? -8.994 -0.969 -8.956 1.00 80.56 96 PRO A CA 1
ATOM 749 C C . PRO A 1 96 ? -8.725 -2.433 -9.317 1.00 80.56 96 PRO A C 1
ATOM 751 O O . PRO A 1 96 ? -8.475 -3.272 -8.449 1.00 80.56 96 PRO A O 1
ATOM 754 N N . GLU A 1 97 ? -8.747 -2.742 -10.614 1.00 82.06 97 GLU A N 1
ATOM 755 C CA . GLU A 1 97 ? -8.397 -4.078 -11.091 1.00 82.06 97 GLU A CA 1
ATOM 756 C C . GLU A 1 97 ? -6.897 -4.343 -10.926 1.00 82.06 97 GLU A C 1
ATOM 758 O O . GLU A 1 97 ? -6.057 -3.468 -11.151 1.00 82.06 97 GLU A O 1
ATOM 763 N N . SER A 1 98 ? -6.541 -5.584 -10.586 1.00 83.81 98 SER A N 1
ATOM 764 C CA . SER A 1 98 ? -5.133 -5.961 -10.506 1.00 83.81 98 SER A CA 1
ATOM 765 C C . SER A 1 98 ? -4.470 -5.973 -11.888 1.00 83.81 98 SER A C 1
ATOM 767 O O . SER A 1 98 ? -5.113 -6.327 -12.884 1.00 83.81 98 SER A O 1
ATOM 769 N N . PRO A 1 99 ? -3.155 -5.691 -11.980 1.00 83.19 99 PRO A N 1
ATOM 770 C CA . PRO A 1 99 ? -2.429 -5.749 -13.248 1.00 83.19 99 PRO A CA 1
ATOM 771 C C . PRO A 1 99 ? -2.549 -7.106 -13.961 1.00 83.19 99 PRO A C 1
ATOM 773 O O . PRO A 1 99 ? -2.526 -7.177 -15.190 1.00 83.19 99 PRO A O 1
ATOM 776 N N . ALA A 1 100 ? -2.693 -8.199 -13.204 1.00 80.38 100 ALA A N 1
ATOM 777 C CA . ALA A 1 100 ? -2.892 -9.536 -13.754 1.00 80.38 100 ALA A CA 1
ATOM 778 C C . ALA A 1 100 ? -4.322 -9.742 -14.289 1.0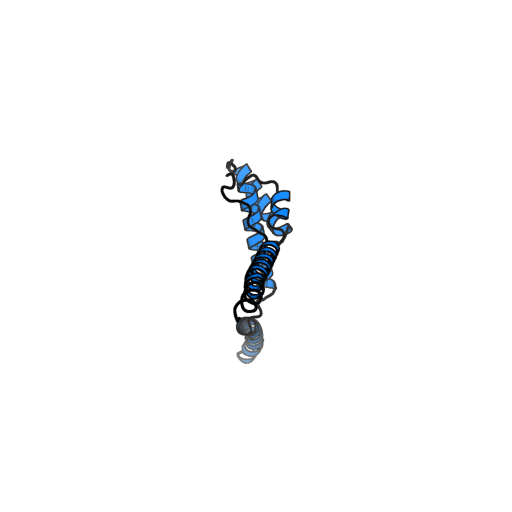0 80.38 100 ALA A C 1
ATOM 780 O O . ALA A 1 100 ? -4.495 -10.351 -15.346 1.00 80.38 100 ALA A O 1
ATOM 781 N N . ALA A 1 101 ? -5.336 -9.217 -13.593 1.00 80.44 101 ALA A N 1
ATOM 782 C CA . ALA A 1 101 ? -6.728 -9.260 -14.039 1.00 80.44 101 ALA A CA 1
ATOM 783 C C . ALA A 1 101 ? -6.933 -8.442 -15.325 1.00 80.44 101 ALA A C 1
ATOM 785 O O . ALA A 1 101 ? -7.518 -8.951 -16.283 1.00 80.44 101 ALA A O 1
ATOM 786 N N . ALA A 1 102 ? -6.337 -7.248 -15.400 1.00 81.62 102 ALA A N 1
ATOM 787 C CA . ALA A 1 102 ? -6.379 -6.401 -16.591 1.00 81.62 102 ALA A CA 1
ATOM 788 C C . ALA A 1 102 ? -5.772 -7.099 -17.825 1.00 81.62 102 ALA A C 1
ATOM 790 O O . ALA A 1 102 ? -6.314 -7.022 -18.928 1.00 81.62 102 ALA A O 1
ATOM 791 N N . LYS A 1 103 ? -4.665 -7.839 -17.650 1.00 82.38 103 LYS A N 1
ATOM 792 C CA . LYS A 1 103 ? -4.056 -8.637 -18.731 1.00 82.38 103 LYS A CA 1
ATOM 793 C C . LYS A 1 103 ? -4.952 -9.793 -19.185 1.00 82.38 103 LYS A C 1
ATOM 795 O O . LYS A 1 103 ? -5.025 -10.060 -20.382 1.00 82.38 103 LYS A O 1
ATOM 800 N N . LYS A 1 104 ? -5.637 -10.471 -18.255 1.00 82.25 104 LYS A N 1
ATOM 801 C CA . LYS A 1 104 ? -6.561 -11.570 -18.582 1.00 82.25 104 LYS A CA 1
ATOM 802 C C . LYS A 1 104 ? -7.786 -11.086 -19.360 1.00 82.25 104 LYS A C 1
ATOM 804 O O . LYS A 1 104 ? -8.123 -11.720 -20.354 1.00 82.25 104 LYS A O 1
ATOM 809 N N . ARG A 1 105 ? -8.401 -9.960 -18.972 1.00 84.94 105 ARG A N 1
ATOM 810 C CA . ARG A 1 105 ? -9.525 -9.366 -19.724 1.00 84.94 105 ARG A CA 1
ATOM 811 C C . ARG A 1 105 ? -9.143 -9.032 -21.162 1.00 84.94 105 ARG A C 1
ATOM 813 O O . ARG A 1 105 ? -9.803 -9.504 -22.077 1.00 84.94 105 ARG A O 1
ATOM 820 N N . LYS A 1 106 ? -8.016 -8.336 -21.361 1.00 82.81 106 LYS A N 1
ATOM 821 C CA . LYS A 1 106 ? -7.533 -7.989 -22.709 1.00 82.81 106 LYS A CA 1
ATOM 822 C C . LYS A 1 106 ? -7.318 -9.214 -23.597 1.00 82.81 106 LYS A C 1
ATOM 824 O O . LYS A 1 106 ? -7.571 -9.151 -24.795 1.00 82.81 106 LYS A O 1
ATOM 829 N N . LYS A 1 107 ? -6.846 -10.325 -23.022 1.00 82.19 107 LYS A N 1
ATOM 830 C CA . LYS A 1 107 ? -6.689 -11.584 -23.757 1.00 82.19 107 LYS A CA 1
ATOM 831 C C . LYS A 1 107 ? -8.046 -12.196 -24.127 1.00 82.19 107 LYS A C 1
ATOM 833 O O . LYS A 1 107 ? -8.220 -12.583 -25.275 1.00 82.19 107 LYS A O 1
ATOM 838 N N . ALA A 1 108 ? -8.998 -12.218 -23.196 1.00 79.19 108 ALA A N 1
ATOM 839 C CA . ALA A 1 108 ? -10.346 -12.725 -23.451 1.00 79.19 108 ALA A CA 1
ATOM 840 C C . ALA A 1 108 ? -11.102 -11.892 -24.505 1.00 79.19 108 ALA A C 1
ATOM 842 O O . ALA A 1 108 ? -11.767 -12.459 -25.364 1.00 79.19 108 ALA A O 1
ATOM 843 N N . GLU A 1 109 ? -10.959 -10.563 -24.499 1.00 80.94 109 GLU A N 1
ATOM 844 C CA . GLU A 1 109 ? -11.539 -9.685 -25.530 1.00 80.94 109 GLU A CA 1
ATOM 845 C C . GLU A 1 109 ? -10.894 -9.894 -26.906 1.00 80.94 109 GLU A C 1
ATOM 847 O O . GLU A 1 109 ? -11.594 -9.891 -27.917 1.00 80.94 109 GLU A O 1
ATOM 852 N N . ALA A 1 110 ? -9.581 -10.135 -26.963 1.00 77.81 110 ALA A N 1
ATOM 853 C CA . ALA A 1 110 ? -8.898 -10.462 -28.214 1.00 77.81 110 ALA A CA 1
ATOM 854 C C . ALA A 1 110 ? -9.325 -11.833 -28.773 1.00 77.81 110 ALA A C 1
ATOM 856 O O . ALA A 1 110 ? -9.480 -11.983 -29.983 1.00 77.81 110 ALA A O 1
ATOM 857 N N . GLU A 1 111 ? -9.543 -12.824 -27.903 1.00 76.44 111 GLU A N 1
ATOM 858 C CA . GLU A 1 111 ? -10.034 -14.155 -28.283 1.00 76.44 111 GLU A CA 1
ATOM 859 C C . GLU A 1 111 ? -11.506 -14.111 -28.737 1.00 76.44 111 GLU A C 1
ATOM 861 O O . GLU A 1 111 ? -11.851 -14.742 -29.736 1.00 76.44 111 GLU A O 1
ATOM 866 N N . ALA A 1 112 ? -12.352 -13.304 -28.088 1.00 75.25 112 ALA A N 1
ATOM 867 C CA . ALA A 1 112 ? -13.741 -13.087 -28.501 1.00 75.25 112 ALA A CA 1
ATOM 868 C C . ALA A 1 112 ? -13.841 -12.380 -29.868 1.00 75.25 112 ALA A C 1
ATOM 870 O O . ALA A 1 112 ? -14.606 -12.807 -30.733 1.00 75.25 112 ALA A O 1
ATOM 871 N N . ALA A 1 113 ? -13.009 -11.360 -30.114 1.00 73.50 113 ALA A N 1
ATOM 872 C CA . ALA A 1 113 ? -12.949 -10.672 -31.407 1.00 73.50 113 ALA A CA 1
ATOM 873 C C . ALA A 1 113 ? -12.420 -11.572 -32.550 1.00 73.50 113 ALA A C 1
ATOM 875 O O . ALA A 1 113 ? -12.790 -11.404 -33.717 1.00 73.50 113 ALA A O 1
ATOM 876 N N . ALA A 1 114 ? -11.574 -12.557 -32.230 1.00 70.19 114 ALA A N 1
ATOM 877 C CA . ALA A 1 114 ? -11.090 -13.546 -33.194 1.00 70.19 114 ALA A CA 1
ATOM 878 C C . ALA A 1 114 ? -12.154 -14.601 -33.557 1.00 70.19 114 ALA A C 1
ATOM 880 O O . ALA A 1 114 ? -12.157 -15.107 -34.677 1.00 70.19 114 ALA A O 1
ATOM 881 N N . GLN A 1 115 ? -13.080 -14.920 -32.647 1.00 63.62 115 GLN A N 1
ATOM 882 C CA . GLN A 1 115 ? -14.180 -15.851 -32.924 1.00 63.62 115 GLN A CA 1
ATOM 883 C C . GLN A 1 115 ? -15.296 -15.209 -33.763 1.00 63.62 115 GLN A C 1
ATOM 885 O O . GLN A 1 115 ? -15.799 -15.841 -34.689 1.00 63.62 115 GLN A O 1
ATOM 890 N N . GLU A 1 116 ? -15.615 -13.930 -33.539 1.00 58.78 116 GLU A N 1
ATOM 891 C CA . GLU A 1 116 ? -16.635 -13.210 -34.323 1.00 58.78 116 GLU A CA 1
ATOM 892 C C . GLU A 1 116 ? -16.218 -12.988 -35.794 1.00 58.78 116 GLU A C 1
ATOM 894 O O . GLU A 1 116 ? -17.056 -12.915 -36.696 1.00 58.78 116 GLU A O 1
ATOM 899 N N . SER A 1 117 ? -14.911 -12.936 -36.071 1.00 57.25 117 SER A N 1
ATOM 900 C CA . SER A 1 117 ? -14.373 -12.806 -37.433 1.00 57.25 117 SER A CA 1
ATOM 901 C C . SER A 1 117 ? -14.280 -14.135 -38.200 1.00 57.25 117 SER A C 1
ATOM 903 O O . SER A 1 117 ? -14.254 -14.109 -39.430 1.00 57.25 117 SER A O 1
ATOM 905 N N . GLY A 1 118 ? -14.302 -15.285 -37.515 1.00 53.94 118 GLY A N 1
ATOM 906 C CA . GLY A 1 118 ? -14.284 -16.617 -38.140 1.00 53.94 118 GLY A CA 1
ATOM 907 C C . GLY A 1 118 ? -15.649 -17.104 -38.643 1.00 53.94 118 GLY A C 1
ATOM 908 O O . GLY A 1 118 ? -15.720 -17.852 -39.618 1.00 53.94 118 GLY A O 1
ATOM 909 N N . GLU A 1 119 ? -16.752 -16.650 -38.039 1.00 48.12 119 GLU A N 1
ATOM 910 C CA . GLU A 1 119 ? -18.098 -17.142 -38.380 1.00 48.12 119 GLU A CA 1
ATOM 911 C C . GLU A 1 119 ? -18.675 -16.517 -39.670 1.00 48.12 119 GLU A C 1
ATOM 913 O O . GLU A 1 119 ? -19.563 -17.087 -40.306 1.00 48.12 119 GLU A O 1
ATOM 918 N N . LYS A 1 120 ? -18.127 -15.385 -40.144 1.00 44.72 120 LYS A N 1
ATOM 919 C CA . LYS A 1 120 ? -18.572 -14.737 -41.396 1.00 44.72 120 LYS A CA 1
ATOM 920 C C . LYS A 1 120 ? -18.054 -15.381 -42.690 1.00 44.72 120 LYS A C 1
ATOM 922 O O . LYS A 1 120 ? -18.612 -15.082 -43.745 1.00 44.72 120 LYS A O 1
ATOM 927 N N . ASP A 1 121 ? -17.048 -16.259 -42.644 1.00 47.47 121 ASP A N 1
ATOM 928 C CA . ASP A 1 121 ? -16.496 -16.904 -43.854 1.00 47.47 121 ASP A CA 1
ATOM 929 C C . ASP A 1 121 ? -17.232 -18.205 -44.240 1.00 47.47 121 ASP A C 1
ATOM 931 O O . ASP A 1 121 ? -17.296 -18.579 -45.410 1.00 47.47 121 ASP A O 1
ATOM 935 N N . SER A 1 122 ? -17.905 -18.859 -43.287 1.00 41.81 122 SER A N 1
ATOM 936 C CA . SER A 1 122 ? -18.552 -20.162 -43.529 1.00 41.81 122 SER A CA 1
ATOM 937 C C . SER A 1 122 ? -19.956 -20.068 -44.155 1.00 41.81 122 SER A C 1
ATOM 939 O O . SER A 1 122 ? -20.464 -21.055 -44.684 1.00 41.81 122 SER A O 1
ATOM 941 N N . GLY A 1 123 ? -20.590 -18.888 -44.149 1.00 42.25 123 GLY A N 1
ATOM 942 C CA . GLY A 1 123 ? -21.969 -18.705 -44.632 1.00 42.25 123 GLY A CA 1
ATOM 943 C C . GLY A 1 123 ? -22.125 -18.406 -46.130 1.00 42.25 123 GLY A C 1
ATOM 944 O O . GLY A 1 123 ? -23.219 -18.555 -46.666 1.00 42.25 123 GLY A O 1
ATOM 945 N N . LYS A 1 124 ? -21.064 -17.993 -46.843 1.00 42.72 124 LYS A N 1
ATOM 946 C CA . LYS A 1 124 ? -21.184 -17.518 -48.241 1.00 42.72 124 LYS A CA 1
ATOM 947 C C . LYS A 1 124 ? -20.924 -18.586 -49.312 1.00 42.72 124 LYS A C 1
ATOM 949 O O . LYS A 1 124 ? -21.165 -18.332 -50.492 1.00 42.72 124 LYS A O 1
ATOM 954 N N . SER A 1 125 ? -20.469 -19.782 -48.934 1.00 40.31 125 SER A N 1
ATOM 955 C CA . SER A 1 125 ? -20.117 -20.831 -49.908 1.00 40.31 125 SER A CA 1
ATOM 956 C C . SER A 1 125 ? -21.271 -21.785 -50.260 1.00 40.31 125 SER A C 1
ATOM 958 O O . SER A 1 125 ? -21.210 -22.459 -51.285 1.00 40.31 125 SER A O 1
ATOM 960 N N . ALA A 1 126 ? -22.360 -21.822 -49.480 1.00 41.25 126 ALA A N 1
ATOM 961 C CA . ALA A 1 126 ? -23.461 -22.766 -49.717 1.00 41.25 126 ALA A CA 1
ATOM 962 C C . ALA A 1 126 ? -24.525 -22.280 -50.727 1.00 41.25 126 ALA A C 1
ATOM 964 O O . ALA A 1 126 ? -25.204 -23.104 -51.333 1.00 41.25 126 ALA A O 1
ATOM 965 N N . GLU A 1 127 ? -24.660 -20.970 -50.975 1.00 42.06 127 GLU A N 1
ATOM 966 C CA . GLU A 1 127 ? -25.794 -20.438 -51.759 1.00 42.06 127 GLU A CA 1
ATOM 967 C C . GLU A 1 127 ? -25.521 -20.297 -53.275 1.00 42.06 127 GLU A C 1
ATOM 969 O O . GLU A 1 127 ? -26.439 -20.071 -54.059 1.00 42.06 127 GLU A O 1
ATOM 974 N N . LYS A 1 128 ? -24.277 -20.492 -53.747 1.00 44.91 128 LYS A N 1
ATOM 975 C 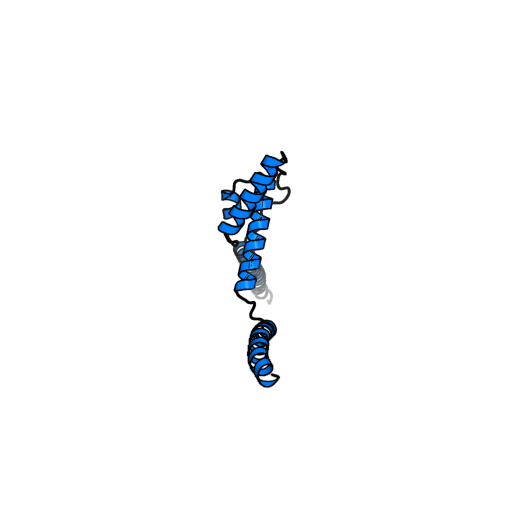CA . LYS A 1 128 ? -23.925 -20.301 -55.175 1.00 44.91 128 LYS A CA 1
ATOM 976 C C . LYS A 1 128 ? -24.041 -21.558 -56.059 1.00 44.91 128 LYS A C 1
ATOM 978 O O . LYS A 1 128 ? -23.841 -21.453 -57.267 1.00 44.91 128 LYS A O 1
ATOM 983 N N . SER A 1 129 ? -24.393 -22.726 -55.517 1.00 44.91 129 SER A N 1
ATOM 984 C CA . SER A 1 129 ? -24.451 -23.979 -56.303 1.00 44.91 129 SER A CA 1
ATOM 985 C C . SER A 1 129 ? -25.839 -24.380 -56.829 1.00 44.91 129 SER A C 1
ATOM 987 O O . SER A 1 129 ? -25.929 -25.383 -57.528 1.00 44.91 129 SER A O 1
ATOM 989 N N . ALA A 1 130 ? -26.917 -23.631 -56.555 1.00 45.28 130 ALA A N 1
ATOM 990 C CA . ALA A 1 130 ? -28.289 -24.088 -56.851 1.00 45.28 130 ALA A CA 1
ATOM 991 C C . ALA A 1 130 ? -29.029 -23.369 -58.003 1.00 45.28 130 ALA A C 1
ATOM 993 O O . ALA A 1 130 ? -30.197 -23.661 -58.236 1.00 45.28 130 ALA A O 1
ATOM 994 N N . ALA A 1 131 ? -28.393 -22.462 -58.754 1.00 44.00 131 ALA A N 1
ATOM 995 C CA . ALA A 1 131 ? -29.071 -21.716 -59.825 1.00 44.00 131 ALA A CA 1
ATOM 996 C C . ALA A 1 131 ? -28.262 -21.689 -61.132 1.00 44.00 131 ALA A C 1
ATOM 998 O O . ALA A 1 131 ? -27.736 -20.656 -61.543 1.00 44.00 131 ALA A O 1
ATOM 999 N N . LYS A 1 132 ? -28.155 -22.844 -61.796 1.00 48.06 132 LYS A N 1
ATOM 1000 C CA . LYS A 1 132 ? -27.891 -22.902 -63.239 1.00 48.06 132 LYS A CA 1
ATOM 1001 C C . LYS A 1 132 ? -28.547 -24.146 -63.840 1.00 48.06 132 LYS A C 1
ATOM 1003 O O . LYS A 1 132 ? -27.904 -25.183 -63.956 1.00 48.06 132 LYS A O 1
ATOM 1008 N N . HIS A 1 133 ? -29.818 -24.011 -64.199 1.00 36.56 133 HIS A N 1
ATOM 1009 C CA . HIS A 1 133 ? -30.522 -24.857 -65.160 1.00 36.56 133 HIS A CA 1
ATOM 1010 C C . HIS A 1 133 ? -31.411 -23.967 -66.021 1.00 36.56 133 HIS A C 1
ATOM 1012 O O . HIS A 1 133 ? -32.008 -23.030 -65.446 1.00 36.56 133 HIS A O 1
#

Sequence (133 aa):
MIKRTFLLILPLLLLTACDQVNQKLGLEDPAKKEAVQQAEGKAVGSACRQSGRAIEDCYSIYNWLPKAAIYEGWKEMDAYMRDNQLETVAPQLPPPESPAAAKKRKKAEAEAAAQESGEKDSGKSAEKSAAKH

pLDDT: mean 80.25, std 16.91, range [36.56, 98.31]

Radius of gyration: 28.45 Å; chains: 1; bounding box: 80×42×82 Å